Protein AF-A0A061QW86-F1 (afdb_monomer_lite)

Secondary structure (DSSP, 8-state):
--PPPPP--HHHHHHHHHHHHS--SS--EE--EEEEES--TTHHHHHHHHTT-------HHHHHHHHHHHHHHHHHHHHHHHH---PPPEEEEE---EEHHHHHHHHHHHHHHHHHHHHHHHHHHHHHH-S--------

Structure (mmCIF, N/CA/C/O backbone):
data_AF-A0A061QW86-F1
#
_entry.id   AF-A0A061QW86-F1
#
loop_
_atom_site.group_PDB
_atom_site.id
_atom_site.type_symbol
_atom_site.label_atom_id
_atom_site.label_alt_id
_atom_site.label_comp_id
_atom_site.label_asym_id
_atom_site.label_entity_id
_atom_site.label_seq_id
_atom_site.pdbx_PDB_ins_code
_atom_site.Cartn_x
_atom_site.Cartn_y
_atom_site.Cartn_z
_atom_site.occupancy
_atom_site.B_iso_or_equiv
_atom_site.auth_seq_id
_atom_site.auth_comp_id
_atom_site.auth_asym_id
_atom_site.auth_atom_id
_atom_site.pdbx_PDB_model_num
ATOM 1 N N . ASP A 1 1 ? 7.374 -9.751 -16.056 1.00 49.28 1 ASP A N 1
ATOM 2 C CA . ASP A 1 1 ? 6.420 -10.880 -15.901 1.00 49.28 1 ASP A CA 1
ATOM 3 C C . ASP A 1 1 ? 5.154 -10.519 -15.102 1.00 49.28 1 ASP A C 1
ATOM 5 O O . ASP A 1 1 ? 4.366 -11.406 -14.804 1.00 49.28 1 ASP A O 1
ATOM 9 N N . GLY A 1 2 ? 4.884 -9.241 -14.783 1.00 57.53 2 GLY A N 1
ATOM 10 C CA . GLY A 1 2 ? 3.583 -8.815 -14.224 1.00 57.53 2 GLY A CA 1
ATOM 11 C C . GLY A 1 2 ? 3.196 -9.418 -12.864 1.00 57.53 2 GLY A C 1
ATOM 12 O O . GLY A 1 2 ? 2.055 -9.279 -12.433 1.00 57.53 2 GLY A O 1
ATOM 13 N N . ARG A 1 3 ? 4.116 -10.111 -12.179 1.00 58.78 3 ARG A N 1
ATOM 14 C CA . ARG A 1 3 ? 3.832 -10.772 -10.902 1.00 58.78 3 ARG A CA 1
ATOM 15 C C . ARG A 1 3 ? 3.670 -9.725 -9.809 1.00 58.78 3 ARG A C 1
ATOM 17 O O . ARG A 1 3 ? 4.573 -8.933 -9.553 1.00 58.78 3 ARG A O 1
ATOM 24 N N . VAL A 1 4 ? 2.523 -9.765 -9.141 1.00 65.56 4 VAL A N 1
ATOM 25 C CA . VAL A 1 4 ? 2.256 -8.946 -7.961 1.00 65.56 4 VAL A CA 1
ATOM 26 C C . VAL A 1 4 ? 3.181 -9.417 -6.841 1.00 65.56 4 VAL A C 1
ATOM 28 O O . VAL A 1 4 ? 3.142 -10.581 -6.438 1.00 65.56 4 VAL A O 1
ATOM 31 N N . ALA A 1 5 ? 4.049 -8.525 -6.368 1.00 70.81 5 ALA A N 1
ATOM 32 C CA . ALA A 1 5 ? 4.903 -8.804 -5.223 1.00 70.81 5 ALA A CA 1
ATOM 33 C C . ALA A 1 5 ? 4.048 -9.002 -3.963 1.00 70.81 5 ALA A C 1
ATOM 35 O O . ALA A 1 5 ? 2.992 -8.383 -3.815 1.00 70.81 5 ALA A O 1
ATOM 36 N N . ALA A 1 6 ? 4.517 -9.842 -3.037 1.00 74.94 6 ALA A N 1
ATOM 37 C CA . ALA A 1 6 ? 3.845 -10.013 -1.757 1.00 74.94 6 ALA A CA 1
ATOM 38 C C . ALA A 1 6 ? 3.709 -8.645 -1.055 1.00 74.94 6 ALA A C 1
ATOM 40 O O . ALA A 1 6 ? 4.698 -7.906 -0.959 1.00 74.94 6 ALA A O 1
ATOM 41 N N . PRO A 1 7 ? 2.504 -8.280 -0.585 1.00 73.44 7 PRO A N 1
ATOM 42 C CA . PRO A 1 7 ? 2.276 -6.968 -0.006 1.00 73.44 7 PRO A CA 1
ATOM 43 C C . PRO A 1 7 ? 3.084 -6.822 1.284 1.00 73.44 7 PRO A C 1
ATOM 45 O O . PRO A 1 7 ? 3.039 -7.673 2.175 1.00 73.44 7 PRO A O 1
ATOM 48 N N . LYS A 1 8 ? 3.812 -5.710 1.413 1.00 80.75 8 LYS A N 1
ATOM 49 C CA . LYS A 1 8 ? 4.467 -5.344 2.672 1.00 80.75 8 LYS A CA 1
ATOM 50 C C . LYS A 1 8 ? 3.403 -4.819 3.633 1.00 80.75 8 LYS A C 1
ATOM 52 O O . LYS A 1 8 ? 3.066 -3.641 3.607 1.00 80.75 8 LYS A O 1
ATOM 57 N N . LEU A 1 9 ? 2.873 -5.701 4.477 1.00 83.94 9 LEU A N 1
ATOM 58 C CA . LEU A 1 9 ? 1.781 -5.363 5.396 1.00 83.94 9 LEU A CA 1
ATOM 59 C C . LEU A 1 9 ? 2.201 -4.448 6.554 1.00 83.94 9 LEU A C 1
ATOM 61 O O . LEU A 1 9 ? 1.331 -3.861 7.174 1.00 83.94 9 LEU A O 1
ATOM 65 N N . GLY A 1 10 ? 3.497 -4.277 6.835 1.00 86.88 10 GLY A N 1
ATOM 66 C CA . GLY A 1 10 ? 3.967 -3.578 8.041 1.00 86.88 10 GLY A CA 1
ATOM 67 C C . GLY A 1 10 ? 3.358 -2.187 8.254 1.00 86.88 10 GLY A C 1
ATOM 68 O O . GLY A 1 10 ? 2.831 -1.910 9.327 1.00 86.88 10 GLY A O 1
ATOM 69 N N . LEU A 1 11 ? 3.367 -1.333 7.225 1.00 86.12 11 LEU A N 1
ATOM 70 C CA . LEU A 1 11 ? 2.798 0.017 7.326 1.00 86.12 11 LEU A CA 1
ATOM 71 C C . LEU A 1 11 ? 1.268 -0.008 7.435 1.00 86.12 11 LEU A C 1
ATOM 73 O O . LEU A 1 11 ? 0.688 0.763 8.194 1.00 86.12 11 LEU A O 1
ATOM 77 N N . LEU A 1 12 ? 0.623 -0.909 6.692 1.00 88.25 12 LEU A N 1
ATOM 78 C CA . LEU A 1 12 ? -0.827 -1.070 6.721 1.00 88.25 12 LEU A CA 1
ATOM 79 C C . LEU A 1 12 ? -1.296 -1.535 8.104 1.00 88.25 12 LEU A C 1
ATOM 81 O O . LEU A 1 12 ? -2.221 -0.949 8.658 1.00 88.25 12 LEU A O 1
ATOM 85 N N . SER A 1 13 ? -0.630 -2.538 8.678 1.00 88.00 13 SER A N 1
ATOM 86 C CA . SER A 1 13 ? -0.904 -3.027 10.028 1.00 88.00 13 SER A CA 1
ATOM 87 C C . SER A 1 13 ? -0.706 -1.925 11.060 1.00 88.00 13 SER A C 1
ATOM 89 O O . SER A 1 13 ? -1.609 -1.682 11.849 1.00 88.00 13 SER A O 1
ATOM 91 N N . ALA A 1 14 ? 0.410 -1.191 11.000 1.00 87.81 14 ALA A N 1
ATOM 92 C CA . ALA A 1 14 ? 0.673 -0.091 11.926 1.00 87.81 14 ALA A CA 1
ATOM 93 C C . ALA A 1 14 ? -0.410 1.001 11.864 1.00 87.81 14 ALA A C 1
ATOM 95 O O . ALA A 1 14 ? -0.848 1.490 12.903 1.00 87.81 14 ALA A O 1
ATOM 96 N N . ALA A 1 15 ? -0.873 1.362 10.663 1.00 89.00 15 ALA A N 1
ATOM 97 C CA . ALA A 1 15 ? -1.932 2.353 10.491 1.00 89.00 15 ALA A CA 1
ATOM 98 C C . ALA A 1 15 ? -3.280 1.865 11.052 1.00 89.00 15 ALA A C 1
ATOM 100 O O . ALA A 1 15 ? -3.975 2.614 11.741 1.00 89.00 15 ALA A O 1
ATOM 101 N N . VAL A 1 16 ? -3.638 0.604 10.795 1.00 88.69 16 VAL A N 1
ATOM 102 C CA . VAL A 1 16 ? -4.878 0.003 11.307 1.00 88.69 16 VAL A CA 1
ATOM 103 C C . VAL A 1 16 ? -4.835 -0.152 12.828 1.00 88.69 16 VAL A C 1
ATOM 105 O O . VAL A 1 16 ? -5.806 0.204 13.495 1.00 88.69 16 VAL A O 1
ATOM 108 N N . ASP A 1 17 ? -3.718 -0.617 13.387 1.00 86.81 17 ASP A N 1
ATOM 109 C CA . ASP A 1 17 ? -3.530 -0.758 14.833 1.00 86.81 17 ASP A CA 1
ATOM 110 C C . ASP A 1 17 ? -3.583 0.607 15.530 1.00 86.81 17 ASP A C 1
ATOM 112 O O . ASP A 1 17 ? -4.257 0.755 16.549 1.00 86.81 17 ASP A O 1
ATOM 116 N N . ALA A 1 18 ? -2.952 1.638 14.959 1.00 85.75 18 ALA A N 1
ATOM 117 C CA . ALA A 1 18 ? -3.039 2.993 15.494 1.00 85.75 18 ALA A CA 1
ATOM 118 C C . ALA A 1 18 ? -4.495 3.484 15.553 1.00 85.75 18 ALA A C 1
ATOM 120 O O . ALA A 1 18 ? -4.927 4.004 16.579 1.00 85.75 18 ALA A O 1
ATOM 121 N N . GLN A 1 19 ? -5.285 3.254 14.501 1.00 85.00 19 GLN A N 1
ATOM 122 C CA . GLN A 1 19 ? -6.704 3.613 14.507 1.00 85.00 19 GLN A CA 1
ATOM 123 C C . GLN A 1 19 ? -7.523 2.785 15.510 1.00 85.00 19 GLN A C 1
ATOM 125 O O . GLN A 1 19 ? -8.468 3.306 16.099 1.00 85.00 19 GLN A O 1
ATOM 130 N N . ALA A 1 20 ? -7.182 1.509 15.699 1.00 83.31 20 ALA A N 1
ATOM 131 C CA . ALA A 1 20 ? -7.894 0.608 16.600 1.00 83.31 20 ALA A CA 1
ATOM 132 C C . ALA A 1 20 ? -7.595 0.866 18.087 1.00 83.31 20 ALA A C 1
ATOM 134 O O . ALA A 1 20 ? -8.465 0.620 18.924 1.00 83.31 20 ALA A O 1
ATOM 135 N N . TYR A 1 21 ? -6.381 1.323 18.420 1.00 82.62 21 TYR A N 1
ATOM 136 C CA . TYR A 1 21 ? -5.907 1.403 19.807 1.00 82.62 21 TYR A CA 1
ATOM 137 C C . TYR A 1 21 ? -5.624 2.822 20.322 1.00 82.62 21 TYR A C 1
ATOM 139 O O . TYR A 1 21 ? -5.640 3.006 21.536 1.00 82.62 21 TYR A O 1
ATOM 147 N N . LEU A 1 22 ? -5.363 3.812 19.458 1.00 79.12 22 LEU A N 1
ATOM 148 C CA . LEU A 1 22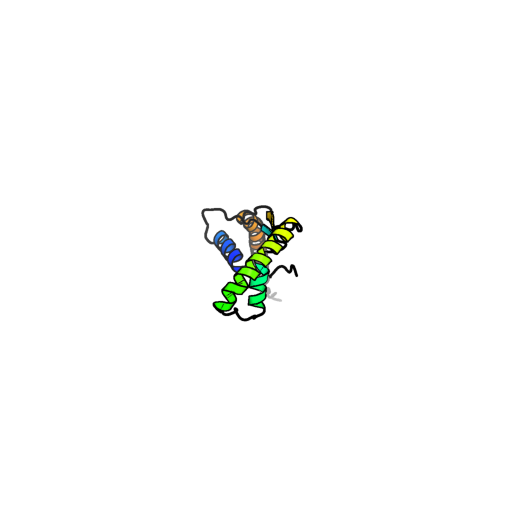 ? -4.915 5.155 19.878 1.00 79.12 22 LEU A CA 1
ATOM 149 C C . LEU A 1 22 ? -5.995 6.247 19.795 1.00 79.12 22 LEU A C 1
ATOM 151 O O . LEU A 1 22 ? -5.650 7.421 19.873 1.00 79.12 22 LEU A O 1
ATOM 155 N N . ASP A 1 23 ? -7.271 5.871 19.642 1.00 75.25 23 ASP A N 1
ATOM 156 C CA . ASP A 1 23 ? -8.442 6.769 19.560 1.00 75.25 23 ASP A CA 1
ATOM 157 C C . ASP A 1 23 ? -8.159 8.067 18.781 1.00 75.25 23 ASP A C 1
ATOM 159 O O . ASP A 1 23 ? -8.274 9.191 19.272 1.00 75.25 23 ASP A O 1
ATOM 163 N N . LEU A 1 24 ? -7.659 7.889 17.555 1.00 81.88 24 LEU A N 1
ATOM 164 C CA . LEU A 1 24 ? -7.180 8.999 16.746 1.00 81.88 24 LEU A CA 1
ATOM 165 C C . LEU A 1 24 ? -8.343 9.942 16.393 1.00 81.88 24 LEU A C 1
ATOM 167 O O . LEU A 1 24 ? -9.371 9.479 15.896 1.00 81.88 24 LEU A O 1
ATOM 171 N N . PRO A 1 25 ? -8.165 11.271 16.524 1.00 83.75 25 PRO A N 1
ATOM 172 C CA . PRO A 1 25 ? -9.237 12.246 16.307 1.00 83.75 25 PRO A CA 1
ATOM 173 C C . PRO A 1 25 ? -9.660 12.380 14.837 1.00 83.75 25 PRO A C 1
ATOM 175 O O . PRO A 1 25 ? -10.653 13.039 14.535 1.00 83.75 25 PRO A O 1
ATOM 178 N N . ARG A 1 26 ? -8.890 11.810 13.900 1.00 86.38 26 ARG A N 1
ATOM 179 C CA . ARG A 1 26 ? -9.177 11.854 12.463 1.00 86.38 26 ARG A CA 1
ATOM 180 C C . ARG A 1 26 ? -9.439 10.450 11.933 1.00 86.38 26 ARG A C 1
ATOM 182 O O . ARG A 1 26 ? -8.647 9.554 12.221 1.00 86.38 26 ARG A O 1
ATOM 189 N N . PRO A 1 27 ? -10.486 10.264 11.113 1.00 86.31 27 PRO A N 1
ATOM 190 C CA . PRO A 1 27 ? -10.790 8.957 10.570 1.00 86.31 27 PRO A CA 1
ATOM 191 C C . PRO A 1 27 ? -9.769 8.542 9.503 1.00 86.31 27 PRO A C 1
ATOM 193 O O . PRO A 1 27 ? -9.560 9.247 8.515 1.00 86.31 27 PRO A O 1
ATOM 196 N N . LEU A 1 28 ? -9.141 7.379 9.690 1.00 90.31 28 LEU A N 1
ATOM 197 C CA . LEU A 1 28 ? -8.324 6.724 8.669 1.00 90.31 28 LEU A CA 1
ATOM 198 C C . LEU A 1 28 ? -9.177 6.106 7.543 1.00 90.31 28 LEU A C 1
ATOM 200 O O . LEU A 1 28 ? -10.070 5.300 7.801 1.00 90.31 28 LEU A O 1
ATOM 204 N N . VAL A 1 29 ? -8.843 6.423 6.288 1.00 92.75 29 VAL A N 1
ATOM 205 C CA . VAL A 1 29 ? -9.486 5.876 5.080 1.00 92.75 29 VAL A CA 1
ATOM 206 C C . VAL A 1 29 ? -8.434 5.225 4.188 1.00 92.75 29 VAL A C 1
ATOM 208 O O . VAL A 1 29 ? -7.416 5.839 3.869 1.00 92.75 29 VAL A O 1
ATOM 211 N N . LEU A 1 30 ? -8.690 3.992 3.756 1.00 92.56 30 LEU A N 1
ATOM 212 C CA . LEU A 1 30 ? -7.846 3.272 2.807 1.00 92.56 30 LEU A CA 1
ATOM 213 C C . LEU A 1 30 ? -8.420 3.412 1.397 1.00 92.56 30 LEU A C 1
ATOM 215 O O . LEU A 1 30 ? -9.579 3.076 1.157 1.00 92.56 30 LEU A O 1
ATOM 219 N N . VAL A 1 31 ? -7.603 3.884 0.457 1.00 93.50 31 VAL A N 1
ATOM 220 C CA . VAL A 1 31 ? -7.968 3.983 -0.962 1.00 93.50 31 VAL A CA 1
ATOM 221 C C . VAL A 1 31 ? -7.117 2.988 -1.748 1.00 93.50 31 VAL A C 1
ATOM 223 O O . VAL A 1 31 ? -5.909 3.194 -1.870 1.00 93.50 31 VAL A O 1
ATOM 226 N N . PRO A 1 32 ? -7.706 1.900 -2.274 1.00 91.56 32 PRO A N 1
ATOM 227 C CA . PRO A 1 32 ? -6.983 0.984 -3.144 1.00 91.56 32 PRO A CA 1
ATOM 228 C C . PRO A 1 32 ? -6.597 1.701 -4.438 1.00 91.56 32 PRO A C 1
ATOM 230 O O . PRO A 1 32 ? -7.458 2.275 -5.104 1.00 91.56 32 PRO A O 1
ATOM 233 N N . VAL A 1 33 ? -5.320 1.655 -4.809 1.00 91.69 33 VAL A N 1
ATOM 234 C CA . VAL A 1 33 ? -4.823 2.226 -6.066 1.00 91.69 33 VAL A CA 1
ATOM 235 C C . VAL A 1 33 ? -4.090 1.140 -6.836 1.00 91.69 33 VAL A C 1
ATOM 237 O O . VAL A 1 33 ? -3.188 0.496 -6.302 1.00 91.69 33 VAL A O 1
ATOM 240 N N . SER A 1 34 ? -4.481 0.943 -8.091 1.00 89.44 34 SER A N 1
ATOM 241 C CA . SER A 1 34 ? -3.759 0.108 -9.048 1.00 89.44 34 SER A CA 1
ATOM 242 C C . SER A 1 34 ? -3.072 1.007 -10.066 1.00 89.44 34 SER A C 1
ATOM 244 O O . SER A 1 34 ? -3.705 1.904 -10.624 1.00 89.44 34 SER A O 1
ATOM 246 N N . ILE A 1 35 ? -1.783 0.774 -10.300 1.00 86.62 35 ILE A N 1
ATOM 247 C CA . ILE A 1 35 ? -0.985 1.501 -11.286 1.00 86.62 35 ILE A CA 1
ATOM 248 C C . ILE A 1 35 ? -0.449 0.467 -12.269 1.00 86.62 35 ILE A C 1
ATOM 250 O O . ILE A 1 35 ? 0.331 -0.404 -11.892 1.00 86.62 35 ILE A O 1
ATOM 254 N N . SER A 1 36 ? -0.885 0.560 -13.521 1.00 83.44 36 SER A N 1
ATOM 255 C CA . SER A 1 36 ? -0.393 -0.263 -14.626 1.00 83.44 36 SER A CA 1
ATOM 256 C C . SER A 1 36 ? 0.405 0.625 -15.564 1.00 83.44 36 SER A C 1
ATOM 258 O O . SER A 1 36 ? -0.095 1.666 -15.977 1.00 83.44 36 SER A O 1
ATOM 260 N N . TYR A 1 37 ? 1.635 0.250 -15.891 1.00 78.94 37 TYR A N 1
ATOM 261 C CA . TYR A 1 37 ? 2.480 1.018 -16.800 1.00 78.94 37 TYR A CA 1
ATOM 262 C C . TYR A 1 37 ? 3.180 0.089 -17.785 1.00 78.94 37 TYR A C 1
ATOM 264 O O . TYR A 1 37 ? 3.634 -0.985 -17.396 1.00 78.94 37 TYR A O 1
ATOM 272 N N . ASP A 1 38 ? 3.244 0.497 -19.053 1.00 73.81 38 ASP A N 1
ATOM 273 C CA . ASP A 1 38 ? 3.714 -0.388 -20.129 1.00 73.81 38 ASP A CA 1
ATOM 274 C C . ASP A 1 38 ? 5.230 -0.276 -20.376 1.00 73.81 38 ASP A C 1
ATOM 276 O O . ASP A 1 38 ? 5.865 -1.218 -20.837 1.00 73.81 38 ASP A O 1
ATOM 280 N N . THR A 1 39 ? 5.866 0.853 -20.029 1.00 62.81 39 THR A N 1
ATOM 281 C CA . THR A 1 39 ? 7.339 0.981 -19.987 1.00 62.81 39 THR A CA 1
ATOM 282 C C . THR A 1 39 ? 7.745 2.297 -19.304 1.00 62.81 39 THR A C 1
ATOM 284 O O . THR A 1 39 ? 7.328 3.362 -19.771 1.00 62.81 39 THR A O 1
ATOM 287 N N . PRO A 1 40 ? 8.568 2.306 -18.240 1.00 57.88 40 PRO A N 1
ATOM 288 C CA . PRO A 1 40 ? 9.228 3.526 -17.795 1.00 57.88 40 PRO A CA 1
ATOM 289 C C . PRO A 1 40 ? 10.294 3.948 -18.820 1.00 57.88 40 PRO A C 1
ATOM 291 O O . PRO A 1 40 ? 11.134 3.161 -19.246 1.00 57.88 40 PRO A O 1
ATOM 294 N N . ILE A 1 41 ? 10.296 5.227 -19.198 1.00 54.03 41 ILE A N 1
ATOM 295 C CA . ILE A 1 41 ? 11.188 5.828 -20.214 1.00 54.03 41 ILE A CA 1
ATOM 296 C C . ILE A 1 41 ? 12.700 5.641 -19.904 1.00 54.03 41 ILE A C 1
ATOM 298 O O . ILE A 1 41 ? 13.540 5.810 -20.788 1.00 54.03 41 ILE A O 1
ATOM 302 N N . GLU A 1 42 ? 13.059 5.242 -18.681 1.00 56.56 42 GLU A N 1
ATOM 303 C CA . GLU A 1 42 ? 14.433 5.135 -18.160 1.00 56.56 42 GLU A CA 1
ATOM 304 C C . GLU A 1 42 ? 15.010 3.702 -18.117 1.00 56.56 42 GLU A C 1
ATOM 306 O O . GLU A 1 42 ? 16.176 3.493 -17.765 1.00 56.56 42 GLU A O 1
ATOM 311 N N . GLU A 1 43 ? 14.221 2.695 -18.491 1.00 58.72 43 GLU A N 1
ATOM 312 C CA . GLU A 1 43 ? 14.511 1.279 -18.231 1.00 58.72 43 GLU A CA 1
ATOM 313 C C . GLU A 1 43 ? 15.816 0.717 -18.836 1.00 58.72 43 GLU A C 1
ATOM 315 O O . GLU A 1 43 ? 16.499 -0.049 -18.151 1.00 58.72 43 GLU A O 1
ATOM 320 N N . PRO A 1 44 ? 16.279 1.104 -20.045 1.00 59.66 44 PRO A N 1
ATOM 321 C CA . PRO A 1 44 ? 17.476 0.484 -20.619 1.00 59.66 44 PRO A CA 1
ATOM 322 C C . PRO A 1 44 ? 18.751 0.742 -19.803 1.00 59.66 44 PRO A C 1
ATOM 324 O O . PRO A 1 44 ? 19.681 -0.066 -19.837 1.00 59.66 44 PRO A O 1
ATOM 327 N N . ALA A 1 45 ? 18.817 1.871 -19.087 1.00 57.16 45 ALA A N 1
ATOM 328 C CA . ALA A 1 45 ? 19.978 2.253 -18.288 1.00 57.16 45 ALA A CA 1
ATOM 329 C C . ALA A 1 45 ? 19.996 1.538 -16.928 1.00 57.16 45 ALA A C 1
ATOM 331 O O . ALA A 1 45 ? 21.040 1.015 -16.535 1.00 57.16 45 ALA A O 1
ATOM 332 N N . MET A 1 46 ? 18.847 1.449 -16.250 1.00 57.44 46 MET A N 1
ATOM 333 C CA . MET A 1 46 ? 18.719 0.718 -14.982 1.00 57.44 46 MET A CA 1
ATOM 334 C C . MET A 1 46 ? 18.838 -0.794 -15.176 1.00 57.44 46 MET A C 1
ATOM 336 O O . MET A 1 46 ? 19.564 -1.439 -14.424 1.00 57.44 46 MET A O 1
ATOM 340 N N . VAL A 1 47 ? 18.232 -1.363 -16.225 1.00 64.62 47 VAL A N 1
ATOM 341 C CA . VAL A 1 47 ? 18.381 -2.793 -16.550 1.00 64.62 47 VAL A CA 1
ATOM 342 C C . VAL A 1 47 ? 19.844 -3.136 -16.844 1.00 64.62 47 VAL A C 1
ATOM 344 O O . VAL A 1 47 ? 20.342 -4.150 -16.363 1.00 64.62 47 VAL A O 1
ATOM 347 N N . ARG A 1 48 ? 20.583 -2.267 -17.553 1.00 61.22 48 ARG A N 1
ATOM 348 C CA . ARG A 1 48 ? 22.032 -2.443 -17.774 1.00 61.22 48 ARG A CA 1
ATOM 349 C C . ARG A 1 48 ? 22.851 -2.427 -16.482 1.00 61.22 48 ARG A C 1
ATOM 351 O O . ARG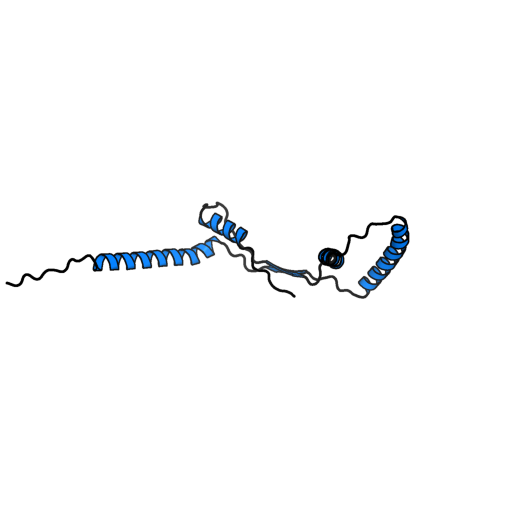 A 1 48 ? 23.799 -3.200 -16.374 1.00 61.22 48 ARG A O 1
ATOM 358 N N . GLN A 1 49 ? 22.495 -1.569 -15.527 1.00 59.62 49 GLN A N 1
ATOM 359 C CA . GLN A 1 49 ? 23.155 -1.504 -14.219 1.00 59.62 49 GLN A CA 1
ATOM 360 C C . GLN A 1 49 ? 22.832 -2.732 -13.356 1.00 59.62 49 GLN A C 1
ATOM 362 O O . GLN A 1 49 ? 23.735 -3.293 -12.742 1.00 59.62 49 GLN A O 1
ATOM 367 N N . LEU A 1 50 ? 21.578 -3.197 -13.366 1.00 64.31 50 LEU A N 1
ATOM 368 C CA . LEU A 1 50 ? 21.148 -4.426 -12.685 1.00 64.31 50 LEU A CA 1
ATOM 369 C C . LEU A 1 50 ? 21.797 -5.689 -13.270 1.00 64.31 50 LEU A C 1
ATOM 371 O O . LEU A 1 50 ? 22.110 -6.610 -12.524 1.00 64.31 50 LEU A O 1
ATOM 375 N N . MET A 1 51 ? 22.063 -5.719 -14.578 1.00 72.25 51 MET A N 1
ATOM 376 C CA . MET A 1 51 ? 22.799 -6.806 -15.244 1.00 72.25 51 MET A CA 1
ATOM 377 C C . MET A 1 51 ? 24.318 -6.775 -14.978 1.00 72.25 51 MET A C 1
ATOM 379 O O . MET A 1 51 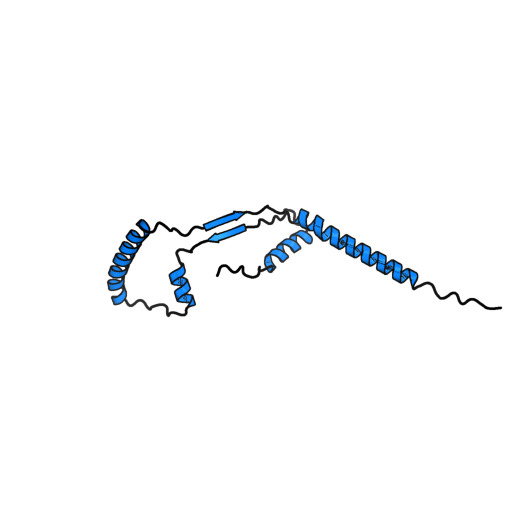? 25.068 -7.508 -15.620 1.00 72.25 51 MET A O 1
ATOM 383 N N . GLY A 1 52 ? 24.791 -5.921 -14.062 1.00 57.78 52 GLY A N 1
ATOM 384 C CA . GLY A 1 52 ? 26.193 -5.871 -13.644 1.00 57.78 52 GLY A CA 1
ATOM 385 C C . GLY A 1 52 ? 27.145 -5.310 -14.701 1.00 57.78 52 GLY A C 1
ATOM 386 O O . GLY A 1 52 ? 28.354 -5.517 -14.600 1.00 57.78 52 GLY A O 1
ATOM 387 N N . GLN A 1 53 ? 26.640 -4.610 -15.725 1.00 64.50 53 GLN A N 1
ATOM 388 C CA . GLN A 1 53 ? 27.532 -3.997 -16.705 1.00 64.50 53 GLN A CA 1
ATOM 389 C C . GLN A 1 53 ? 28.322 -2.850 -16.061 1.00 64.50 53 GLN A C 1
ATOM 391 O O . GLN A 1 53 ? 27.732 -2.001 -15.385 1.00 64.50 53 GLN A O 1
ATOM 396 N N . PRO A 1 54 ? 29.649 -2.784 -16.280 1.00 54.34 54 PRO A N 1
ATOM 397 C CA . PRO A 1 54 ? 30.479 -1.751 -15.684 1.00 54.34 54 PRO A CA 1
ATOM 398 C C . PRO A 1 54 ? 30.032 -0.372 -16.178 1.00 54.34 54 PRO A C 1
ATOM 400 O O . PRO A 1 54 ? 29.841 -0.155 -17.379 1.00 54.34 54 PRO A O 1
ATOM 403 N N . LYS A 1 55 ? 29.885 0.577 -15.245 1.00 53.97 55 LYS A N 1
ATOM 404 C CA . LYS A 1 55 ? 29.691 1.998 -15.556 1.00 53.97 55 LYS A CA 1
ATOM 405 C C . LYS A 1 55 ? 30.872 2.433 -16.426 1.00 53.97 55 LYS A C 1
ATOM 407 O O . LYS A 1 55 ? 31.999 2.484 -15.943 1.00 53.97 55 LYS A O 1
ATOM 412 N N . ARG A 1 56 ? 30.634 2.656 -17.725 1.00 55.47 56 ARG A N 1
ATOM 413 C CA . ARG A 1 56 ? 31.696 3.037 -18.667 1.00 55.47 56 ARG A CA 1
ATOM 414 C C . ARG A 1 56 ? 32.368 4.309 -18.154 1.00 55.47 56 ARG A C 1
ATOM 416 O O . ARG A 1 56 ? 31.705 5.330 -18.013 1.00 55.47 56 ARG A O 1
ATOM 423 N N . ALA A 1 57 ? 33.665 4.221 -17.869 1.00 52.94 57 ALA A N 1
ATOM 424 C CA . ALA A 1 57 ? 34.497 5.380 -17.595 1.00 52.94 57 ALA A CA 1
ATOM 425 C C . ALA A 1 57 ? 34.539 6.250 -18.859 1.00 52.94 57 ALA A C 1
ATOM 427 O O . ALA A 1 57 ? 34.857 5.774 -19.952 1.00 52.94 57 ALA A O 1
ATOM 428 N N . GLU A 1 58 ? 34.141 7.507 -18.722 1.00 46.81 58 GLU A N 1
ATOM 429 C CA . GLU A 1 58 ? 34.038 8.448 -19.829 1.00 46.81 58 GLU A CA 1
ATOM 430 C C . GLU A 1 58 ? 35.439 8.971 -20.178 1.00 46.81 58 GLU A C 1
ATOM 432 O O . GLU A 1 58 ? 35.985 9.846 -19.516 1.00 46.81 58 GLU A O 1
ATOM 437 N N . ASN A 1 59 ? 36.051 8.398 -21.219 1.00 56.47 59 ASN A N 1
ATOM 438 C CA . ASN A 1 59 ? 37.276 8.930 -21.817 1.00 56.47 59 ASN A CA 1
ATOM 439 C C . ASN A 1 59 ? 36.936 10.186 -22.638 1.00 56.47 59 ASN A C 1
ATOM 441 O O . ASN A 1 59 ? 36.072 10.131 -23.513 1.00 56.47 59 ASN A O 1
ATOM 445 N N . LEU A 1 60 ? 37.650 11.295 -22.423 1.00 57.38 60 LEU A N 1
ATOM 446 C CA . LEU A 1 60 ? 37.425 12.595 -23.087 1.00 57.38 60 LEU A CA 1
ATOM 447 C C . LEU A 1 60 ? 37.472 12.532 -24.631 1.00 57.38 60 LEU A C 1
ATOM 449 O O . LEU A 1 60 ? 36.699 13.209 -25.302 1.00 57.38 60 LEU A O 1
ATOM 453 N N . ALA A 1 61 ? 38.296 11.658 -25.219 1.00 56.19 61 ALA A N 1
ATOM 454 C CA . ALA A 1 61 ? 38.299 11.405 -26.669 1.00 56.19 61 ALA A CA 1
ATOM 455 C C . ALA A 1 61 ? 37.066 10.601 -27.139 1.00 56.19 61 ALA A C 1
ATOM 457 O O . ALA A 1 61 ? 36.571 10.771 -28.254 1.00 56.19 61 ALA A O 1
ATOM 458 N N . GLY A 1 62 ? 36.529 9.754 -26.258 1.00 55.34 62 GLY A N 1
ATOM 459 C CA . GLY A 1 62 ? 35.249 9.081 -26.441 1.00 55.34 62 GLY A CA 1
ATOM 460 C C . GLY A 1 62 ? 34.066 10.041 -26.334 1.00 55.34 62 GLY A C 1
ATOM 461 O O . GLY A 1 62 ? 33.065 9.793 -26.990 1.00 55.34 62 GLY A O 1
ATOM 462 N N . PHE A 1 63 ? 34.176 11.148 -25.591 1.00 55.06 63 PHE A N 1
ATOM 463 C CA . PHE A 1 63 ? 33.122 12.160 -25.456 1.00 55.06 63 PHE A CA 1
ATOM 464 C C . PHE A 1 63 ? 32.828 12.871 -26.786 1.00 55.06 63 PHE A C 1
ATOM 466 O O . PHE A 1 63 ? 31.668 12.993 -27.154 1.00 55.06 63 PHE A O 1
ATOM 473 N N . LEU A 1 64 ? 33.847 13.236 -27.575 1.00 57.44 64 LEU A N 1
ATOM 474 C CA . LEU A 1 64 ? 33.668 13.894 -28.883 1.00 57.44 64 LEU A CA 1
ATOM 475 C C . LEU A 1 64 ? 33.062 12.969 -29.955 1.00 57.44 64 LEU A C 1
ATOM 477 O O . LEU A 1 64 ? 32.118 13.360 -30.643 1.00 57.44 64 LEU A O 1
ATOM 481 N N . ASN A 1 65 ? 33.534 11.721 -30.048 1.00 58.03 65 ASN A N 1
ATOM 482 C CA . ASN A 1 65 ? 32.928 10.709 -30.929 1.00 58.03 65 ASN A CA 1
ATOM 483 C C . ASN A 1 65 ? 31.558 10.230 -30.416 1.00 58.03 65 ASN A C 1
ATOM 485 O O . ASN A 1 65 ? 30.697 9.818 -31.195 1.00 58.03 65 ASN A O 1
ATOM 489 N N . SER A 1 66 ? 31.323 10.316 -29.104 1.00 53.66 66 SER A N 1
ATOM 490 C CA . SER A 1 66 ? 29.998 10.115 -28.526 1.00 53.66 66 SER A CA 1
ATOM 491 C C . SER A 1 66 ? 29.098 11.301 -28.816 1.00 53.66 66 SER A C 1
ATOM 493 O O . SER A 1 66 ? 27.937 11.062 -29.066 1.00 53.66 66 SER A O 1
ATOM 495 N N . CYS A 1 67 ? 29.568 12.546 -28.877 1.00 57.19 67 CYS A N 1
ATOM 496 C CA . CYS A 1 67 ? 28.720 13.688 -29.220 1.00 57.19 67 CYS A CA 1
ATOM 497 C C . CYS A 1 67 ? 28.118 13.532 -30.619 1.00 57.19 67 CYS A C 1
ATOM 499 O O . CYS A 1 67 ? 26.911 13.685 -30.775 1.00 57.19 67 CYS A O 1
ATOM 501 N N . THR A 1 68 ? 28.898 13.131 -31.625 1.00 63.12 68 THR A N 1
ATOM 502 C CA . THR A 1 68 ? 28.367 12.869 -32.976 1.00 63.12 68 THR A CA 1
ATOM 503 C C . THR A 1 68 ? 27.459 11.638 -33.010 1.00 63.12 68 THR A C 1
ATOM 505 O O . THR A 1 68 ? 26.370 11.699 -33.582 1.00 63.12 68 THR A O 1
ATOM 508 N N . GLY A 1 69 ? 27.830 10.547 -32.333 1.00 64.44 69 GLY A N 1
ATOM 509 C CA . GLY A 1 69 ? 26.993 9.345 -32.217 1.00 64.44 69 GLY A CA 1
ATOM 510 C C . GLY A 1 69 ? 25.713 9.544 -31.390 1.00 64.44 69 GLY A C 1
ATOM 511 O O . GLY A 1 69 ? 24.682 8.943 -31.684 1.00 64.44 69 GLY A O 1
ATOM 512 N N . VAL A 1 70 ? 25.744 10.414 -30.383 1.00 62.72 70 VAL A N 1
ATOM 513 C CA . VAL A 1 70 ? 24.622 10.793 -29.516 1.00 62.72 70 VAL A CA 1
ATOM 514 C C . VAL A 1 70 ? 23.728 11.771 -30.250 1.00 62.72 70 VAL A C 1
ATOM 516 O O . VAL A 1 70 ? 22.519 11.604 -30.173 1.00 62.72 70 VAL A O 1
ATOM 519 N N . VAL A 1 71 ? 24.266 12.727 -31.007 1.00 73.56 71 VAL A N 1
ATOM 520 C CA . VAL A 1 71 ? 23.471 13.627 -31.853 1.00 73.56 71 VAL A CA 1
ATOM 521 C C . VAL A 1 71 ? 22.797 12.836 -32.973 1.00 73.56 71 VAL A C 1
ATOM 523 O O . VAL A 1 71 ? 21.580 12.917 -33.113 1.00 73.56 71 VAL A O 1
ATOM 526 N N . TRP A 1 72 ? 23.530 11.982 -33.693 1.00 76.00 72 TRP A N 1
ATOM 527 C CA . TRP A 1 72 ? 22.966 11.126 -34.744 1.00 76.00 72 TRP A CA 1
ATOM 528 C C . TRP A 1 72 ? 21.981 10.094 -34.187 1.00 76.00 72 TRP A C 1
ATOM 530 O O . TRP A 1 72 ? 20.892 9.890 -34.722 1.00 76.00 72 TRP A O 1
ATOM 540 N N . GLY A 1 73 ? 22.327 9.476 -33.059 1.00 66.25 73 GLY A N 1
ATOM 541 C CA . GLY A 1 73 ? 21.473 8.541 -32.343 1.00 66.25 73 GLY A CA 1
ATOM 542 C C . GLY A 1 73 ? 20.218 9.208 -31.792 1.00 66.25 73 GLY A C 1
ATOM 543 O O . GLY A 1 73 ? 19.155 8.603 -31.859 1.00 66.25 73 GLY A O 1
ATOM 544 N N . SER A 1 74 ? 20.307 10.444 -31.297 1.00 62.47 74 SER A N 1
ATOM 545 C CA . SER A 1 74 ? 19.170 11.220 -30.782 1.00 62.47 74 SER A CA 1
ATOM 546 C C . SER A 1 74 ? 18.299 11.759 -31.903 1.00 62.47 74 SER A C 1
ATOM 548 O O . SER A 1 74 ? 17.083 11.723 -31.762 1.00 62.47 74 SER A O 1
ATOM 550 N N . LEU A 1 75 ? 18.882 12.149 -33.037 1.00 74.81 75 LEU A N 1
ATOM 551 C CA . LEU A 1 75 ? 18.153 12.511 -34.248 1.00 74.81 75 LEU A CA 1
ATOM 552 C C . LEU A 1 75 ? 17.394 11.300 -34.799 1.00 74.81 75 LEU A C 1
ATOM 554 O O . LEU A 1 75 ? 16.187 11.371 -35.011 1.00 74.81 75 LEU A O 1
ATOM 558 N N . ARG A 1 76 ? 18.057 10.143 -34.915 1.00 73.75 76 ARG A N 1
ATOM 559 C CA . ARG A 1 76 ? 17.409 8.880 -35.293 1.00 73.75 76 ARG A CA 1
ATOM 560 C C . ARG A 1 76 ? 16.326 8.484 -34.291 1.00 73.75 76 ARG A C 1
ATOM 562 O O . ARG A 1 76 ? 15.269 8.027 -34.717 1.00 73.75 76 ARG A O 1
ATOM 569 N N . ARG A 1 77 ? 16.545 8.673 -32.981 1.00 63.09 77 ARG A N 1
ATOM 570 C CA . ARG A 1 77 ? 15.540 8.423 -31.928 1.00 63.09 77 ARG A CA 1
ATOM 571 C C . ARG A 1 77 ? 14.371 9.401 -32.014 1.00 63.09 77 ARG A C 1
ATOM 573 O O . ARG A 1 77 ? 13.248 8.988 -31.796 1.00 63.09 77 ARG A O 1
ATOM 580 N N . ALA A 1 78 ? 14.606 10.666 -32.344 1.00 65.50 78 ALA A N 1
ATOM 581 C CA . ALA A 1 78 ? 13.563 11.674 -32.523 1.00 65.50 78 ALA A CA 1
ATOM 582 C C . ALA A 1 78 ? 12.714 11.387 -33.772 1.00 65.50 78 ALA A C 1
ATOM 584 O O . ALA A 1 78 ? 11.487 11.410 -33.701 1.00 65.50 78 ALA A O 1
ATOM 585 N N . LEU A 1 79 ? 13.356 11.010 -34.882 1.00 65.75 79 LEU A N 1
ATOM 586 C CA . LEU A 1 79 ? 12.676 10.564 -36.101 1.00 65.75 79 LEU A CA 1
ATOM 587 C C . LEU A 1 79 ? 11.893 9.262 -35.884 1.00 65.75 79 LEU A C 1
ATOM 589 O O . LEU A 1 79 ? 10.748 9.156 -36.314 1.00 65.75 79 LEU A O 1
ATOM 593 N N . SER A 1 80 ? 12.456 8.294 -35.157 1.00 63.41 80 SER A N 1
ATOM 594 C CA . SER A 1 80 ? 11.743 7.052 -34.819 1.00 63.41 80 SER A CA 1
ATOM 595 C C . SER A 1 80 ? 10.671 7.236 -33.741 1.00 63.41 80 SER A C 1
ATOM 597 O O . SER A 1 80 ? 9.673 6.537 -33.797 1.00 63.41 80 SER A O 1
ATOM 599 N N . ARG A 1 81 ? 10.781 8.215 -32.830 1.00 51.62 81 ARG A N 1
ATOM 600 C CA . ARG A 1 81 ? 9.693 8.621 -31.911 1.00 51.62 81 ARG A CA 1
ATOM 601 C C . ARG A 1 81 ? 8.515 9.258 -32.650 1.00 51.62 81 ARG A C 1
ATOM 603 O O . ARG A 1 81 ? 7.383 9.135 -32.199 1.00 51.62 81 ARG A O 1
ATOM 610 N N . ARG A 1 82 ? 8.764 9.928 -33.784 1.00 53.88 82 ARG A N 1
ATOM 611 C CA . ARG A 1 82 ? 7.700 10.467 -34.648 1.00 53.88 82 ARG A CA 1
ATOM 612 C C . ARG A 1 82 ? 6.998 9.372 -35.461 1.00 53.88 82 ARG A C 1
ATOM 614 O O . ARG A 1 82 ? 5.816 9.515 -35.745 1.00 53.88 82 ARG A O 1
ATOM 621 N N . ALA A 1 83 ? 7.707 8.293 -35.802 1.00 54.41 83 ALA A N 1
ATOM 622 C CA . ALA A 1 83 ? 7.155 7.143 -36.525 1.00 54.41 83 ALA A CA 1
ATOM 623 C C . ALA A 1 83 ? 6.504 6.089 -35.603 1.00 54.41 83 ALA A C 1
ATOM 625 O O . ALA A 1 83 ? 5.507 5.479 -35.973 1.00 54.41 83 ALA A O 1
ATOM 626 N N . SER A 1 84 ? 7.033 5.900 -34.394 1.00 51.84 84 SER A N 1
ATOM 627 C CA . SER A 1 84 ? 6.555 4.938 -33.398 1.00 51.84 84 SER A CA 1
ATOM 628 C C . SER A 1 84 ? 5.900 5.689 -32.240 1.00 51.84 84 SER A C 1
ATOM 630 O O . SER A 1 84 ? 6.542 5.963 -31.230 1.00 51.84 84 SER A O 1
ATOM 632 N N . GLY A 1 85 ? 4.619 6.035 -32.380 1.00 47.12 85 GLY A N 1
ATOM 633 C CA . GLY A 1 85 ? 3.827 6.804 -31.406 1.00 47.12 85 GLY A CA 1
ATOM 634 C C . GLY A 1 85 ? 3.575 6.141 -30.040 1.00 47.12 85 GLY A C 1
ATOM 635 O O . GLY A 1 85 ? 2.631 6.520 -29.353 1.00 47.12 85 GLY A O 1
ATOM 636 N N . SER A 1 86 ? 4.388 5.172 -29.622 1.00 52.72 86 SER A N 1
ATOM 637 C CA . SER A 1 86 ? 4.209 4.446 -28.364 1.00 52.72 86 SER A CA 1
ATOM 638 C C . SER A 1 86 ? 4.899 5.182 -27.217 1.00 52.72 86 SER A C 1
ATOM 640 O O . SER A 1 86 ? 6.005 4.838 -26.798 1.00 52.72 86 SER A O 1
ATOM 642 N N . HIS A 1 87 ? 4.254 6.232 -26.717 1.00 56.03 87 HIS A N 1
ATOM 643 C CA . HIS A 1 87 ? 4.557 6.748 -25.386 1.00 56.03 87 HIS A CA 1
ATOM 644 C C . 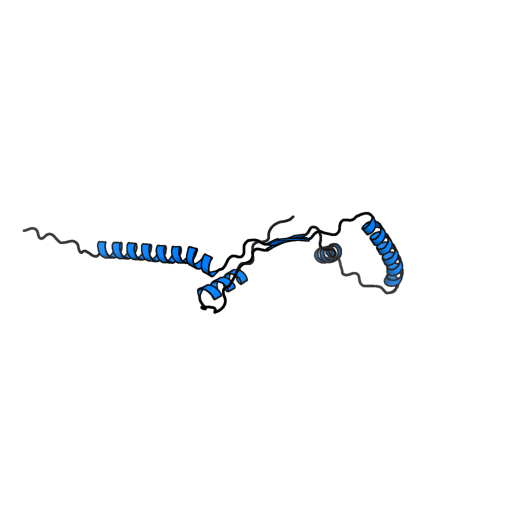HIS A 1 87 ? 4.038 5.707 -24.392 1.00 56.03 87 HIS A C 1
ATOM 646 O O . HIS A 1 87 ? 2.881 5.307 -24.491 1.00 56.03 87 HIS A O 1
ATOM 652 N N . GLY A 1 88 ? 4.895 5.221 -23.490 1.00 62.09 88 GLY A N 1
ATOM 653 C CA . GLY A 1 88 ? 4.482 4.262 -22.467 1.00 62.09 88 GLY A CA 1
ATOM 654 C C . GLY A 1 88 ? 3.263 4.800 -21.719 1.00 62.09 88 GLY A C 1
ATOM 655 O O . GLY A 1 88 ? 3.288 5.923 -21.215 1.00 62.09 88 GLY A O 1
ATOM 656 N N . MET A 1 89 ? 2.181 4.029 -21.702 1.00 69.56 89 MET A N 1
ATOM 657 C CA . MET A 1 89 ? 0.942 4.428 -21.045 1.00 69.56 89 MET A CA 1
ATOM 658 C C . MET A 1 89 ? 1.014 4.052 -19.572 1.00 69.56 89 MET A C 1
ATOM 660 O O . MET A 1 89 ? 1.389 2.929 -19.244 1.00 69.56 89 MET A O 1
ATOM 664 N N . ALA A 1 90 ? 0.641 4.988 -18.700 1.00 80.31 90 ALA A N 1
ATOM 665 C CA . ALA A 1 90 ? 0.369 4.719 -17.296 1.00 80.31 90 ALA A CA 1
ATOM 666 C C . ALA A 1 90 ? -1.137 4.856 -17.059 1.00 80.31 90 ALA A C 1
ATOM 668 O O . ALA A 1 90 ? -1.725 5.910 -17.300 1.00 80.31 90 ALA A O 1
ATOM 669 N N . VAL A 1 91 ? -1.760 3.781 -16.596 1.00 84.38 91 VAL A N 1
ATOM 670 C CA . VAL A 1 91 ? -3.169 3.729 -16.220 1.00 84.38 91 VAL A CA 1
ATOM 671 C C . VAL A 1 91 ? -3.242 3.627 -14.707 1.00 84.38 91 VAL A C 1
ATOM 673 O O . VAL A 1 91 ? -2.686 2.708 -14.105 1.00 84.38 91 VAL A O 1
ATOM 676 N N . VAL A 1 92 ? -3.945 4.575 -14.094 1.00 90.62 92 VAL A N 1
ATOM 677 C CA . VAL A 1 92 ? -4.212 4.582 -12.657 1.00 90.62 92 VAL A CA 1
ATOM 678 C C . VAL A 1 92 ? -5.689 4.294 -12.443 1.00 90.62 92 VAL A C 1
ATOM 680 O O . VAL A 1 92 ? -6.548 4.921 -13.058 1.00 90.62 92 VAL A O 1
ATOM 683 N N . SER A 1 93 ? -5.990 3.325 -11.587 1.00 90.94 93 SER A N 1
ATOM 684 C CA . SER A 1 93 ? -7.354 2.960 -11.206 1.00 90.94 93 SER A CA 1
ATOM 685 C C . SER A 1 93 ? -7.519 3.082 -9.701 1.00 90.94 93 SER A C 1
ATOM 687 O O . SER A 1 93 ? -6.728 2.529 -8.936 1.00 90.94 93 SER A O 1
ATOM 689 N N . PHE A 1 94 ? -8.565 3.791 -9.287 1.00 94.56 94 PHE A N 1
ATOM 690 C CA . PHE A 1 94 ? -8.912 3.988 -7.886 1.00 94.56 94 PHE A CA 1
ATOM 691 C C . PHE A 1 94 ? -10.089 3.089 -7.519 1.00 94.56 94 PHE A C 1
ATOM 693 O O . PHE A 1 94 ? -11.118 3.079 -8.194 1.00 94.56 94 PHE A O 1
ATOM 700 N N . GLY A 1 95 ? -9.919 2.318 -6.452 1.00 92.56 95 GLY A N 1
ATOM 701 C CA . GLY A 1 95 ? -10.983 1.533 -5.849 1.00 92.56 95 GLY A CA 1
ATOM 702 C C . GLY A 1 95 ? -11.866 2.374 -4.931 1.00 92.56 95 GLY A C 1
ATOM 703 O O . GLY A 1 95 ? -11.662 3.573 -4.738 1.00 92.56 95 GLY A O 1
ATOM 704 N N . ARG A 1 96 ? -12.847 1.712 -4.314 1.00 94.31 96 ARG A N 1
ATOM 705 C CA . ARG A 1 96 ? -13.738 2.346 -3.345 1.00 94.31 96 ARG A CA 1
ATOM 706 C C . ARG A 1 96 ? -12.957 2.741 -2.080 1.00 94.31 96 ARG A C 1
ATOM 708 O O . ARG A 1 96 ? -12.349 1.862 -1.462 1.00 94.31 96 ARG A O 1
ATOM 715 N N . PRO A 1 97 ? -13.001 4.018 -1.658 1.00 94.31 97 PRO A N 1
ATOM 716 C CA . PRO A 1 97 ? -12.473 4.423 -0.362 1.00 94.31 97 PRO A CA 1
ATOM 717 C C . PRO A 1 97 ? -13.165 3.647 0.758 1.00 94.31 97 PRO A C 1
ATOM 719 O O . PRO A 1 97 ? -14.395 3.583 0.803 1.00 94.31 97 PRO A O 1
ATOM 722 N N . THR A 1 98 ? -12.375 3.040 1.638 1.00 91.75 98 THR A N 1
ATOM 723 C CA . THR A 1 98 ? -12.865 2.205 2.738 1.00 91.75 98 THR A CA 1
ATOM 724 C C . THR A 1 98 ? -12.453 2.842 4.065 1.00 91.75 98 THR A C 1
ATOM 726 O O . THR A 1 98 ? -11.259 2.834 4.387 1.00 91.75 98 THR A O 1
ATOM 729 N N . PRO A 1 99 ? -13.397 3.426 4.826 1.00 90.88 99 PRO A N 1
ATOM 730 C CA . PRO A 1 99 ? -13.138 3.878 6.187 1.00 90.88 99 PRO A CA 1
ATOM 731 C C . PRO A 1 99 ? -12.736 2.692 7.058 1.00 90.88 99 PRO A C 1
ATOM 733 O O . PRO A 1 99 ? -13.375 1.637 7.047 1.00 90.88 99 PRO A O 1
ATOM 736 N N . VAL A 1 100 ? -11.645 2.844 7.801 1.00 89.44 100 VAL A N 1
ATOM 737 C CA . VAL A 1 100 ? -11.109 1.748 8.616 1.00 89.44 100 VAL A CA 1
ATOM 738 C C . VAL A 1 100 ? -12.026 1.457 9.802 1.00 89.44 100 VAL A C 1
ATOM 740 O O . VAL A 1 100 ? -12.152 0.304 10.196 1.00 89.44 100 VAL A O 1
ATOM 743 N N . GLN A 1 101 ? -12.710 2.469 10.334 1.00 84.94 101 GLN A N 1
ATOM 744 C CA . GLN A 1 101 ? -13.646 2.349 11.453 1.00 84.94 101 GLN A CA 1
ATOM 745 C C . GLN A 1 101 ? -14.799 1.416 11.093 1.00 84.94 101 GLN A C 1
ATOM 747 O O . GLN A 1 101 ? -15.000 0.427 11.790 1.00 84.94 101 GLN A O 1
ATOM 752 N N . ASP A 1 102 ? -15.461 1.657 9.959 1.00 87.56 102 ASP A N 1
ATOM 753 C CA . ASP A 1 102 ? -16.564 0.827 9.462 1.00 87.56 102 ASP A CA 1
ATOM 754 C C . ASP A 1 102 ? -16.132 -0.642 9.333 1.00 87.56 102 ASP A C 1
ATOM 756 O O . ASP A 1 102 ? -16.812 -1.563 9.794 1.00 87.56 102 ASP A O 1
ATOM 760 N N . TYR A 1 103 ? -14.938 -0.864 8.772 1.00 85.00 103 TYR A N 1
ATOM 761 C CA . TYR A 1 103 ? -14.371 -2.201 8.620 1.00 85.00 103 TYR A CA 1
ATOM 762 C C . TYR A 1 103 ? -14.067 -2.869 9.973 1.00 85.00 103 TYR A C 1
ATOM 764 O O . TYR A 1 103 ? -14.367 -4.053 10.171 1.00 85.00 103 TYR A O 1
ATOM 772 N N . LEU A 1 104 ? -13.486 -2.122 10.919 1.00 82.81 104 LEU A N 1
ATOM 773 C CA . LEU A 1 104 ? -13.179 -2.593 12.269 1.00 82.81 104 LEU A CA 1
ATOM 774 C C . LEU A 1 104 ? -14.456 -2.897 13.061 1.00 82.81 104 LEU A C 1
ATOM 776 O O . LEU A 1 104 ? -14.525 -3.939 13.710 1.00 82.81 104 LEU A O 1
ATOM 780 N N . GLU A 1 105 ? -15.481 -2.055 12.998 1.00 81.69 105 GLU A N 1
ATOM 781 C CA . GLU A 1 105 ? -16.764 -2.288 13.668 1.00 81.69 105 GLU A CA 1
ATOM 782 C C . GLU A 1 105 ? -17.434 -3.570 13.165 1.00 81.69 105 GLU A C 1
ATOM 784 O O . GLU A 1 105 ? -17.852 -4.424 13.964 1.00 81.69 105 GLU A O 1
ATOM 789 N N . GLU A 1 106 ? -17.447 -3.764 11.846 1.00 82.69 106 GLU A N 1
ATOM 790 C CA . GLU A 1 106 ? -18.012 -4.951 11.215 1.00 82.69 106 GLU A CA 1
ATOM 791 C C . GLU A 1 106 ? -17.248 -6.235 11.607 1.00 82.69 106 GLU A C 1
ATOM 793 O O . GLU A 1 106 ? -17.855 -7.246 12.002 1.00 82.69 106 GLU A O 1
ATOM 798 N N . HIS A 1 107 ? -15.910 -6.204 11.565 1.00 79.06 107 HIS A N 1
ATOM 799 C CA . HIS A 1 107 ? -15.068 -7.398 11.712 1.00 79.06 107 HIS A CA 1
ATOM 800 C C . HIS A 1 107 ? -14.579 -7.655 13.152 1.00 79.06 107 HIS A C 1
ATOM 802 O O . HIS A 1 107 ? -14.675 -8.791 13.640 1.00 79.06 107 HIS A O 1
ATOM 808 N N . LEU A 1 108 ? -14.124 -6.642 13.901 1.00 69.44 108 LEU A N 1
ATOM 809 C CA . LEU A 1 108 ? -13.755 -6.796 15.321 1.00 69.44 108 LEU A CA 1
ATOM 810 C C . LEU A 1 108 ? -14.983 -6.998 16.210 1.00 69.44 108 LEU A C 1
ATOM 812 O O . LEU A 1 108 ? -14.918 -7.771 17.176 1.00 69.44 108 LEU A O 1
ATOM 816 N N . GLY A 1 109 ? -16.123 -6.386 15.878 1.00 67.62 109 GLY A N 1
ATOM 817 C CA . GLY A 1 109 ? -17.387 -6.635 16.574 1.00 67.62 109 GLY A CA 1
ATOM 818 C C . GLY A 1 109 ? -17.805 -8.110 16.506 1.00 67.62 109 GLY A C 1
ATOM 819 O O . GLY A 1 109 ? -1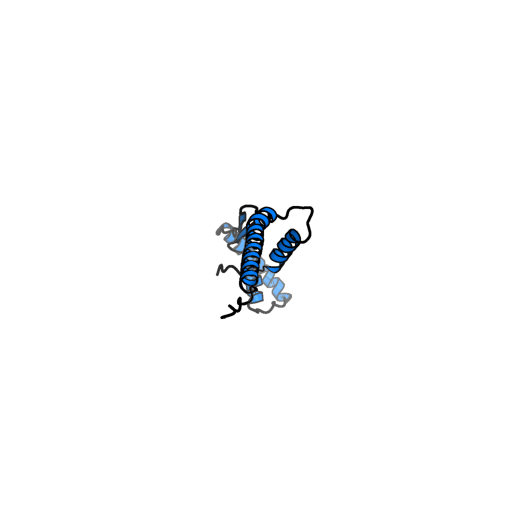8.341 -8.666 17.474 1.00 67.62 109 GLY A O 1
ATOM 820 N N . ARG A 1 110 ? -17.513 -8.793 15.391 1.00 64.56 110 ARG A N 1
ATOM 821 C CA . ARG A 1 110 ? -17.711 -10.244 15.228 1.00 64.56 110 ARG A CA 1
ATOM 822 C C . ARG A 1 110 ? -16.730 -11.050 16.090 1.00 64.56 110 ARG A C 1
ATOM 824 O O . ARG A 1 110 ? -17.147 -11.985 16.778 1.00 64.56 110 ARG A O 1
ATOM 831 N N . LEU A 1 111 ? -15.454 -10.664 16.130 1.00 61.22 111 LEU A N 1
ATOM 832 C CA . LEU A 1 111 ? -14.423 -11.344 16.928 1.00 61.22 111 LEU A CA 1
ATOM 833 C C . LEU A 1 111 ? -14.645 -11.202 18.445 1.00 61.22 111 LEU A C 1
ATOM 835 O O . LEU A 1 111 ? -14.563 -12.203 19.165 1.00 61.22 111 LEU A O 1
ATOM 839 N N . ARG A 1 112 ? -15.009 -10.010 18.944 1.00 64.44 112 ARG A N 1
ATOM 840 C CA . ARG A 1 112 ? -15.368 -9.798 20.365 1.00 64.44 112 ARG A CA 1
ATOM 841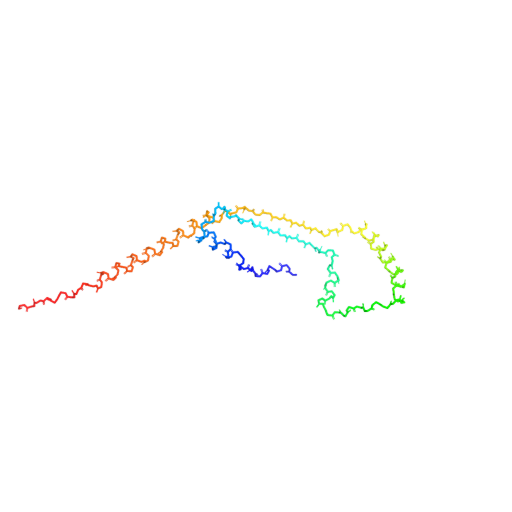 C C . ARG A 1 112 ? -16.590 -10.626 20.763 1.00 64.44 112 ARG A C 1
ATOM 843 O O . ARG A 1 112 ? -16.565 -11.268 21.815 1.00 64.44 112 ARG A O 1
ATOM 850 N N . ARG A 1 113 ? -17.633 -10.672 19.923 1.00 67.19 113 ARG A N 1
ATOM 851 C CA . ARG A 1 113 ? -18.819 -11.522 20.153 1.00 67.19 113 ARG A CA 1
ATOM 852 C C . ARG A 1 113 ? -18.457 -13.004 20.200 1.00 67.19 113 ARG A C 1
ATOM 854 O O . ARG A 1 113 ? -18.902 -13.705 21.107 1.00 67.19 113 ARG A O 1
ATOM 861 N N . ASN A 1 114 ? -17.613 -13.472 19.283 1.00 70.75 114 ASN A N 1
ATOM 862 C CA . ASN A 1 114 ? -17.177 -14.867 19.246 1.00 70.75 114 ASN A CA 1
ATOM 863 C C . ASN A 1 114 ? -16.313 -15.245 20.461 1.00 70.75 114 ASN A C 1
ATOM 865 O O . ASN A 1 114 ? -16.510 -16.324 21.024 1.00 70.75 114 ASN A O 1
ATOM 869 N N . ARG A 1 115 ? -15.420 -14.358 20.928 1.00 67.88 115 ARG A N 1
ATOM 870 C CA . ARG A 1 115 ? -14.658 -14.573 22.175 1.00 67.88 115 ARG A CA 1
ATOM 871 C C . ARG A 1 115 ? -15.569 -14.604 23.401 1.00 67.88 115 ARG A C 1
ATOM 873 O O . ARG A 1 115 ? -15.447 -15.531 24.194 1.00 67.88 115 ARG A O 1
ATOM 880 N N . LYS A 1 116 ? -16.520 -13.667 23.530 1.00 72.12 116 LYS A N 1
ATOM 881 C CA . LYS A 1 116 ? -17.504 -13.672 24.631 1.00 72.12 116 LYS A CA 1
ATOM 882 C C . LYS A 1 116 ? -18.356 -14.946 24.634 1.00 72.12 116 LYS A C 1
ATOM 884 O O . LYS A 1 116 ? -18.526 -15.550 25.688 1.00 72.12 116 LYS A O 1
ATOM 889 N N . LYS A 1 117 ? -18.833 -15.402 23.468 1.00 72.81 117 LYS A N 1
ATOM 890 C CA . LYS A 1 117 ? -19.578 -16.669 23.337 1.00 72.81 117 LYS A CA 1
ATOM 891 C C . LYS A 1 117 ? -18.737 -17.882 23.743 1.00 72.81 117 LYS A C 1
ATOM 893 O O . LYS A 1 117 ? -19.229 -18.726 24.485 1.00 72.81 117 LYS A O 1
ATOM 898 N N . LYS A 1 118 ? -17.473 -17.958 23.306 1.00 71.12 118 LYS A N 1
ATOM 899 C CA . LYS A 1 118 ? -16.549 -19.032 23.715 1.00 71.12 118 LYS A CA 1
ATOM 900 C C . LYS A 1 118 ? -16.258 -19.005 25.219 1.00 71.12 118 LYS A C 1
ATOM 902 O O . LYS A 1 118 ? -16.297 -20.057 25.845 1.00 71.12 118 LYS A O 1
ATOM 907 N N . ALA A 1 119 ? -16.028 -17.829 25.802 1.00 73.12 119 ALA A N 1
ATOM 908 C CA . ALA A 1 119 ? -15.788 -17.674 27.237 1.00 73.12 119 ALA A CA 1
ATOM 909 C C . ALA A 1 119 ? -17.017 -18.064 28.075 1.00 73.12 119 ALA A C 1
ATOM 911 O O . ALA A 1 119 ? -16.890 -18.806 29.042 1.00 73.12 119 ALA A O 1
ATOM 912 N N . ALA A 1 120 ? -18.220 -17.652 27.662 1.00 74.50 120 ALA A N 1
ATOM 913 C CA . ALA A 1 120 ? -19.465 -18.050 28.317 1.00 74.50 120 ALA A CA 1
ATOM 914 C C . ALA A 1 120 ? -19.729 -19.562 28.203 1.00 74.50 120 ALA A C 1
ATOM 916 O O . ALA A 1 120 ? -20.212 -20.180 29.148 1.00 74.50 120 ALA A O 1
ATOM 917 N N . ALA A 1 121 ? -19.389 -20.178 27.066 1.00 75.50 121 ALA A N 1
ATOM 918 C CA . ALA A 1 121 ? -19.474 -21.627 26.894 1.00 75.50 121 ALA A CA 1
ATOM 919 C C . ALA A 1 121 ? -18.457 -22.380 27.771 1.00 75.50 121 ALA A C 1
ATOM 921 O O . ALA A 1 121 ? -18.795 -23.421 28.326 1.00 75.50 121 ALA A O 1
ATOM 922 N N . ALA A 1 122 ? -17.241 -21.849 27.933 1.00 73.12 122 ALA A N 1
ATOM 923 C CA . ALA A 1 122 ? -16.225 -22.408 28.823 1.00 73.12 122 ALA A CA 1
ATOM 924 C C . ALA A 1 122 ? -16.625 -22.282 30.304 1.00 73.12 122 ALA A C 1
ATOM 926 O O . ALA A 1 122 ? -16.547 -23.264 31.035 1.00 73.12 122 ALA A O 1
ATOM 927 N N . ALA A 1 123 ? -17.150 -21.126 30.723 1.00 75.31 123 ALA A N 1
ATOM 928 C CA . ALA A 1 123 ? -17.658 -20.914 32.080 1.00 75.31 123 ALA A CA 1
ATOM 929 C C . ALA A 1 123 ? -18.836 -21.848 32.406 1.00 75.31 123 ALA A C 1
ATOM 931 O O . ALA A 1 123 ? -18.882 -22.434 33.481 1.00 75.31 123 ALA A O 1
ATOM 932 N N . LYS A 1 124 ? -19.755 -22.064 31.453 1.00 76.56 124 LYS A N 1
ATOM 933 C CA . LYS A 1 124 ? -20.852 -23.037 31.606 1.00 76.56 124 LYS A CA 1
ATOM 934 C C . LYS A 1 124 ? -20.370 -24.486 31.720 1.00 76.56 124 LYS A C 1
ATOM 936 O O . LYS A 1 124 ? -21.038 -25.277 32.373 1.00 76.56 124 LYS A O 1
ATOM 941 N N . ARG A 1 125 ? -19.250 -24.844 31.082 1.00 70.12 125 ARG A N 1
ATOM 942 C CA . ARG A 1 125 ? -18.636 -26.177 31.212 1.00 70.12 125 ARG A CA 1
ATOM 943 C C . ARG A 1 125 ? -17.980 -26.345 32.579 1.00 70.12 125 ARG A C 1
ATOM 945 O O . ARG A 1 125 ? -18.307 -27.300 33.265 1.00 70.12 125 ARG A O 1
ATOM 952 N N . ALA A 1 126 ? -17.187 -25.364 33.009 1.00 71.19 126 ALA A N 1
ATOM 953 C CA . ALA A 1 126 ? -16.562 -25.361 34.331 1.00 71.19 126 ALA A CA 1
ATOM 954 C C . ALA A 1 126 ? -17.597 -25.452 35.469 1.00 71.19 126 ALA A C 1
ATOM 956 O O . ALA A 1 126 ? -17.405 -26.194 36.422 1.00 71.19 126 ALA A O 1
ATOM 957 N N . ASN A 1 127 ? -18.739 -24.769 35.332 1.00 73.19 127 ASN A N 1
ATOM 958 C CA . ASN A 1 127 ? -19.806 -24.812 36.336 1.00 73.19 127 ASN A CA 1
ATOM 959 C C . ASN A 1 127 ? -20.607 -26.128 36.340 1.00 73.19 127 ASN A C 1
ATOM 961 O O . ASN A 1 127 ? -21.297 -26.416 37.308 1.00 73.19 127 ASN A O 1
ATOM 965 N N . LYS A 1 128 ? -20.550 -26.916 35.257 1.00 67.06 128 LYS A N 1
ATOM 966 C CA . LYS A 1 128 ? -21.193 -28.239 35.161 1.00 67.06 128 LYS A CA 1
ATOM 967 C C . LYS A 1 128 ? -20.306 -29.355 35.726 1.00 67.06 128 LYS A C 1
ATOM 969 O O . LYS A 1 128 ? -20.805 -30.416 36.071 1.00 67.06 128 LYS A O 1
ATOM 974 N N . GLU A 1 129 ? -19.002 -29.111 35.797 1.00 61.38 129 GLU A N 1
ATOM 975 C CA . GLU A 1 129 ? -17.981 -30.065 36.246 1.00 61.38 129 GLU A CA 1
ATOM 976 C C . GLU A 1 129 ? -17.642 -29.899 37.741 1.00 61.38 129 GLU A C 1
ATOM 978 O O . GLU A 1 129 ? -16.971 -30.745 38.319 1.00 61.38 129 GLU A O 1
ATOM 983 N N . GLY A 1 130 ? -18.132 -28.826 38.374 1.00 56.50 130 GLY A N 1
ATOM 984 C CA . GLY A 1 130 ? -17.941 -28.517 39.794 1.00 56.50 130 GLY A CA 1
ATOM 985 C C . GLY A 1 130 ? -19.041 -29.007 40.744 1.00 56.50 130 GLY A C 1
ATOM 986 O O . GLY A 1 130 ? -19.007 -28.629 41.911 1.00 56.50 130 GLY A O 1
ATOM 987 N N . ASP A 1 131 ? -20.011 -29.804 40.283 1.00 52.66 131 ASP A N 1
ATOM 988 C CA . ASP A 1 131 ? -21.012 -30.419 41.167 1.00 52.66 131 ASP A CA 1
ATOM 989 C C . ASP A 1 131 ? -20.425 -31.731 41.729 1.00 52.66 131 ASP A C 1
ATOM 991 O O . ASP A 1 131 ? -20.191 -32.666 40.952 1.00 52.66 131 ASP A O 1
ATOM 995 N N . PRO A 1 132 ? -20.078 -31.813 43.032 1.00 53.22 132 PRO A N 1
ATOM 996 C CA . PRO A 1 132 ? -19.474 -33.016 43.586 1.00 53.22 132 PRO A CA 1
ATOM 997 C C . PRO A 1 132 ? -20.447 -34.195 43.448 1.00 53.22 132 PRO A C 1
ATOM 999 O O . PRO A 1 132 ? -21.657 -34.012 43.608 1.00 53.22 132 PRO A O 1
ATOM 1002 N N . PRO A 1 133 ? -19.956 -35.420 43.175 1.00 50.91 133 PRO A N 1
ATOM 1003 C CA . PRO A 1 133 ? -20.820 -36.587 43.127 1.00 50.91 133 PRO A CA 1
ATOM 1004 C C . PRO A 1 133 ? -21.529 -36.713 44.474 1.00 50.91 133 PRO A C 1
ATOM 1006 O O . PRO A 1 133 ? -20.892 -36.946 45.501 1.00 50.91 133 PRO A O 1
ATOM 1009 N N . GLN A 1 134 ? -22.851 -36.533 44.462 1.00 57.59 134 GLN A N 1
ATOM 1010 C CA . GLN A 1 134 ? -23.724 -36.818 45.594 1.00 57.59 134 GLN A CA 1
ATOM 1011 C C . GLN A 1 134 ? -23.535 -38.301 45.935 1.00 57.59 134 GLN A C 1
ATOM 1013 O O . GLN A 1 134 ? -24.094 -39.185 45.279 1.00 57.59 134 GLN A O 1
ATOM 1018 N N . LEU A 1 135 ? -22.672 -38.580 46.917 1.00 50.88 135 LEU A N 1
ATOM 1019 C CA . LEU A 1 135 ? -22.486 -39.904 47.494 1.00 50.88 135 LEU A CA 1
ATOM 1020 C C . LEU A 1 135 ? -23.813 -40.279 48.144 1.00 50.88 135 LEU A C 1
ATOM 1022 O O . LEU A 1 135 ? -24.137 -39.855 49.248 1.00 50.88 135 LEU A O 1
ATOM 1026 N N . ARG A 1 136 ? -24.609 -41.036 47.391 1.00 49.16 136 ARG A N 1
ATOM 1027 C CA . ARG A 1 136 ? -25.873 -41.613 47.826 1.00 49.16 136 ARG A CA 1
ATOM 1028 C C . ARG A 1 136 ? -25.568 -42.531 49.011 1.00 49.16 136 ARG A C 1
ATOM 1030 O O . ARG A 1 136 ? -25.077 -43.641 48.804 1.00 49.16 136 ARG A O 1
ATOM 1037 N N . SER A 1 137 ? -25.807 -42.049 50.230 1.00 47.84 137 SER A N 1
ATOM 1038 C CA . SER A 1 137 ? -25.774 -42.871 51.438 1.00 47.84 137 SER A CA 1
ATOM 1039 C C . SER A 1 137 ? -26.783 -43.999 51.249 1.00 47.84 137 SER A C 1
ATOM 1041 O O . SER A 1 137 ? -27.978 -43.756 51.081 1.00 47.84 137 SER A O 1
ATOM 1043 N N . LYS A 1 138 ? -26.278 -45.228 51.153 1.00 53.78 138 LYS A N 1
ATOM 1044 C CA . LYS A 1 138 ? -27.100 -46.427 51.250 1.00 53.78 138 LYS A CA 1
ATOM 1045 C C . LYS A 1 138 ? -27.206 -46.764 52.729 1.00 53.78 138 LYS A C 1
ATOM 1047 O O . LYS A 1 138 ? -26.185 -47.080 53.338 1.00 53.78 138 LYS A O 1
ATOM 1052 N N . ASP A 1 139 ? -28.421 -46.628 53.240 1.00 58.41 139 ASP A N 1
ATOM 1053 C CA . ASP A 1 139 ? -28.899 -47.323 54.434 1.00 58.41 139 ASP A CA 1
ATOM 1054 C C . ASP A 1 139 ? -28.915 -48.845 54.205 1.00 58.41 139 ASP A C 1
ATOM 1056 O O . ASP A 1 139 ? -29.093 -49.269 53.031 1.00 58.41 139 ASP A O 1
#

Organism: NCBI:txid582737

Sequence (139 aa):
DGRVAAPKLGLLSAAVDAQAYLDLPRPLVLVPVSISYDTPIEEPAMVRQLMGQPKRAENLAGFLNSCTGVVWGSLRRALSRRASGSHGMAVVSFGRPTPVQDYLEEHLGRLRRNRKKKAAAAAKRANKEGDPPQLRSKD

InterPro domains:
  IPR022284 Glycerol-3-phosphate O-acyltransferase/Dihydroxyacetone phosphate acyltransferase [PTHR12563] (1-123)
  IPR045520 GPAT/DHAPAT, C-terminal domain [PF19277] (46-122)

Foldseek 3Di:
DPDDDDDPCVVVVVVLVCVVPVVDPDWDKDKDKDKDKQDDPCPVPVVCVVVVPDPDDDDPVNVVVVVVVVVVVVVVVVVVCVVDVDDIDIDMDIDDIGTSVVVCCVPVVVVVVVVVVVVVVVVVVVVVVPDPPPPPDDD

Radius of gyration: 32.8 Å; chains: 1; bounding box: 67×61×91 Å

pLDDT: mean 70.59, std 13.72, range [46.81, 94.56]